Protein AF-A0AAW8AQZ9-F1 (afdb_monomer_lite)

Structure (mmCIF, N/CA/C/O backbone):
data_AF-A0AAW8AQZ9-F1
#
_entry.id   AF-A0AAW8AQZ9-F1
#
loop_
_atom_site.group_PDB
_atom_site.id
_atom_site.type_symbol
_atom_site.label_atom_id
_atom_site.label_alt_id
_atom_site.label_comp_id
_atom_site.label_asym_id
_atom_site.label_entity_id
_atom_site.label_seq_id
_atom_site.pdbx_PDB_ins_code
_atom_site.Cartn_x
_atom_site.Cartn_y
_atom_site.Cartn_z
_atom_site.occupancy
_atom_site.B_iso_or_equiv
_atom_site.auth_seq_id
_atom_site.auth_comp_id
_atom_site.auth_asym_id
_atom_site.auth_atom_id
_atom_site.pdbx_PDB_model_num
ATOM 1 N N . MET A 1 1 ? 6.821 3.452 -33.771 1.00 56.91 1 MET A N 1
ATOM 2 C CA . MET A 1 1 ? 6.904 4.118 -32.443 1.00 56.91 1 MET A CA 1
ATOM 3 C C . MET A 1 1 ? 5.930 3.510 -31.433 1.00 56.91 1 MET A C 1
ATOM 5 O O . MET A 1 1 ? 6.369 3.109 -30.367 1.00 56.91 1 MET A O 1
ATOM 9 N N . ILE A 1 2 ? 4.638 3.390 -31.764 1.00 68.94 2 ILE A N 1
ATOM 10 C CA . ILE A 1 2 ? 3.620 2.758 -30.896 1.00 68.94 2 ILE A CA 1
ATOM 11 C C . ILE A 1 2 ?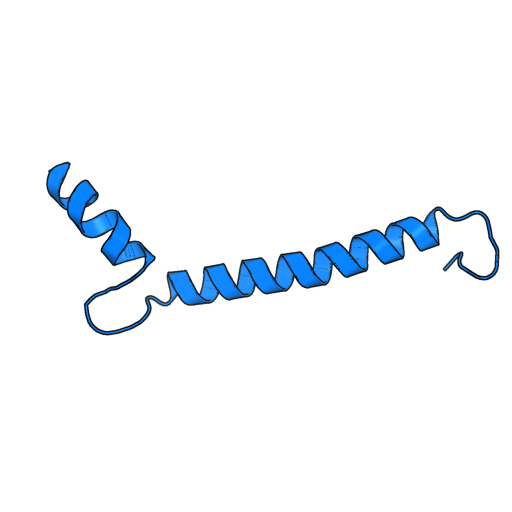 3.749 1.224 -30.804 1.00 68.94 2 ILE A C 1
ATOM 13 O O . ILE A 1 2 ? 3.384 0.646 -29.787 1.00 68.94 2 ILE A O 1
ATOM 17 N N . GLU A 1 3 ? 4.342 0.578 -31.813 1.00 62.66 3 GLU A N 1
ATOM 18 C CA . GLU A 1 3 ? 4.608 -0.873 -31.827 1.00 62.66 3 GLU A CA 1
ATOM 19 C C . GLU A 1 3 ? 5.569 -1.321 -30.719 1.00 62.66 3 GLU A C 1
ATOM 21 O O . GLU A 1 3 ? 5.290 -2.295 -30.032 1.00 62.66 3 GLU A O 1
ATOM 26 N N . ILE A 1 4 ? 6.639 -0.559 -30.453 1.00 66.25 4 ILE A N 1
ATOM 27 C CA . ILE A 1 4 ? 7.582 -0.864 -29.362 1.00 66.25 4 ILE A CA 1
ATOM 28 C C . ILE A 1 4 ? 6.853 -0.819 -28.014 1.00 66.25 4 ILE A C 1
ATOM 30 O O . ILE A 1 4 ? 7.038 -1.675 -27.159 1.00 66.25 4 ILE A O 1
ATOM 34 N N . ILE A 1 5 ? 5.959 0.146 -27.811 1.00 67.56 5 ILE A N 1
ATOM 35 C CA . ILE A 1 5 ? 5.177 0.202 -26.573 1.00 67.56 5 ILE A CA 1
ATOM 36 C C . ILE A 1 5 ? 4.211 -0.990 -26.494 1.00 67.56 5 ILE A C 1
ATOM 38 O O . ILE A 1 5 ? 4.098 -1.582 -25.429 1.00 67.56 5 ILE A O 1
ATOM 42 N N . GLN A 1 6 ? 3.566 -1.407 -27.588 1.00 64.00 6 GLN A N 1
ATOM 43 C CA . GLN A 1 6 ? 2.675 -2.578 -27.583 1.00 64.00 6 GLN A CA 1
ATOM 44 C C . GLN A 1 6 ? 3.383 -3.921 -27.353 1.00 64.00 6 GLN A C 1
ATOM 46 O O . GLN A 1 6 ? 2.781 -4.822 -26.767 1.00 64.00 6 GLN A O 1
ATOM 51 N N . GLU A 1 7 ? 4.636 -4.057 -27.767 1.00 62.59 7 GLU A N 1
ATOM 52 C CA . GLU A 1 7 ? 5.400 -5.297 -27.614 1.00 62.59 7 GLU A CA 1
ATOM 53 C C . GLU A 1 7 ? 6.127 -5.352 -26.261 1.00 62.59 7 GLU A C 1
ATOM 55 O O . GLU A 1 7 ? 6.156 -6.387 -25.592 1.00 62.59 7 GLU A O 1
ATOM 60 N N . TYR A 1 8 ? 6.611 -4.203 -25.778 1.00 59.97 8 TYR A N 1
ATOM 61 C CA . TYR A 1 8 ? 7.400 -4.122 -24.553 1.00 59.97 8 TYR A CA 1
ATOM 62 C C . TYR A 1 8 ? 6.613 -3.684 -23.317 1.00 59.97 8 TYR A C 1
ATOM 64 O O . TYR A 1 8 ? 7.138 -3.876 -22.229 1.00 59.97 8 TYR A O 1
ATOM 72 N N . TRP A 1 9 ? 5.373 -3.169 -23.389 1.00 61.97 9 TRP A N 1
ATOM 73 C CA . TRP A 1 9 ? 4.659 -2.745 -22.163 1.00 61.97 9 TRP A CA 1
ATOM 74 C C . TRP A 1 9 ? 4.474 -3.894 -21.166 1.00 61.97 9 TRP A C 1
ATOM 76 O O . TRP A 1 9 ? 4.633 -3.701 -19.964 1.00 61.97 9 TRP A O 1
ATOM 86 N N . LYS A 1 10 ? 4.194 -5.108 -21.655 1.00 59.06 10 LYS A N 1
ATOM 87 C CA . LYS A 1 10 ? 4.105 -6.320 -20.826 1.00 59.06 10 LYS A CA 1
ATOM 88 C C . LYS A 1 10 ? 5.477 -6.776 -20.349 1.00 59.06 10 LYS A C 1
ATOM 90 O O . LYS A 1 10 ? 5.601 -7.166 -19.194 1.00 59.06 10 LYS A O 1
ATOM 95 N N . SER A 1 11 ? 6.497 -6.692 -21.198 1.00 60.09 11 SER A N 1
ATOM 96 C CA . SER A 1 11 ? 7.873 -7.036 -20.826 1.00 60.09 11 SER A CA 1
ATOM 97 C C . SER A 1 11 ? 8.398 -6.102 -19.725 1.00 60.09 11 SER A C 1
ATOM 99 O O . SER A 1 11 ? 8.835 -6.565 -18.682 1.00 60.09 11 SER A O 1
ATOM 101 N N . LEU A 1 12 ? 8.205 -4.791 -19.864 1.00 61.81 12 LEU A N 1
ATOM 102 C CA . LEU A 1 12 ? 8.620 -3.777 -18.893 1.00 61.81 12 LEU A CA 1
ATOM 103 C C . LEU A 1 12 ? 7.937 -3.942 -17.519 1.00 61.81 12 LEU A C 1
ATOM 105 O O . LEU A 1 12 ? 8.524 -3.629 -16.485 1.00 61.81 12 LEU A O 1
ATOM 109 N N . LEU A 1 13 ? 6.687 -4.425 -17.503 1.00 59.84 13 LEU A N 1
ATOM 110 C CA . LEU A 1 13 ? 5.897 -4.634 -16.282 1.00 59.84 13 LEU A CA 1
ATOM 111 C C . LEU A 1 13 ? 6.074 -6.017 -15.644 1.00 59.84 13 LEU A C 1
ATOM 113 O O . LEU A 1 13 ? 5.904 -6.138 -14.433 1.00 59.84 13 LEU A O 1
ATOM 117 N N . TRP A 1 14 ? 6.376 -7.057 -16.422 1.00 56.06 14 TRP A N 1
ATOM 118 C CA . TRP A 1 14 ? 6.388 -8.443 -15.936 1.00 56.06 14 TRP A CA 1
ATOM 119 C C . TRP A 1 14 ? 7.714 -9.177 -16.141 1.00 56.06 14 TRP A C 1
ATOM 121 O O . TRP A 1 14 ? 8.054 -10.045 -15.339 1.00 56.06 14 TRP A O 1
ATOM 131 N N . THR A 1 15 ? 8.472 -8.893 -17.196 1.00 54.53 15 THR A N 1
ATOM 132 C CA . THR A 1 15 ? 9.665 -9.666 -17.570 1.00 54.53 15 THR A CA 1
ATOM 133 C C . THR A 1 15 ? 10.617 -8.824 -18.413 1.00 54.53 15 THR A C 1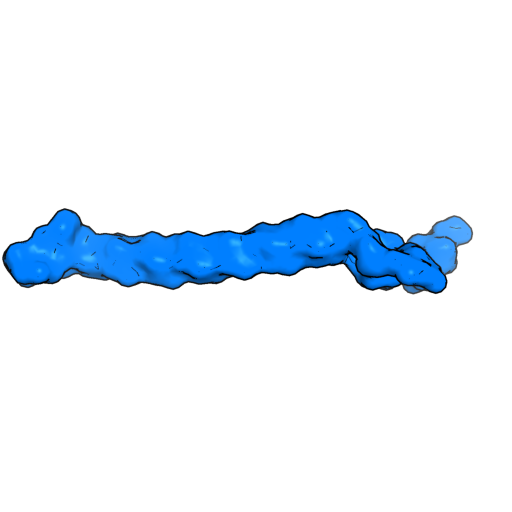
ATOM 135 O O . THR A 1 15 ? 10.446 -8.698 -19.622 1.00 54.53 15 THR A O 1
ATOM 138 N N . ASP A 1 16 ? 11.680 -8.317 -17.797 1.00 56.59 16 ASP A N 1
ATOM 139 C CA . ASP A 1 16 ? 12.882 -7.913 -18.528 1.00 56.59 16 ASP A CA 1
ATOM 140 C C . ASP A 1 16 ? 13.724 -9.171 -18.770 1.00 56.59 16 ASP A C 1
ATOM 142 O O . ASP A 1 16 ? 14.630 -9.447 -17.990 1.00 56.59 16 ASP A O 1
ATOM 146 N N . GLY A 1 17 ? 13.355 -9.990 -19.767 1.00 58.12 17 GLY A N 1
ATOM 147 C CA . GLY A 1 17 ? 14.144 -11.060 -20.423 1.00 58.12 17 GLY A CA 1
ATOM 148 C C . GLY A 1 17 ? 14.902 -12.129 -19.602 1.00 58.12 17 GLY A C 1
ATOM 149 O O . GLY A 1 17 ? 15.395 -13.085 -20.188 1.00 58.12 17 GLY A O 1
ATOM 150 N N . TYR A 1 18 ? 15.039 -12.006 -18.282 1.00 50.81 18 TYR A N 1
ATOM 151 C CA . TYR A 1 18 ? 15.913 -12.827 -17.437 1.00 50.81 18 TYR A CA 1
ATOM 152 C C . TYR A 1 18 ? 15.610 -12.696 -15.932 1.00 50.81 18 TYR A C 1
ATOM 154 O O . TYR A 1 18 ? 15.952 -13.587 -15.156 1.00 50.81 18 TYR A O 1
ATOM 162 N N . ARG A 1 19 ? 14.986 -11.600 -15.469 1.00 54.34 19 ARG A N 1
ATOM 163 C CA . ARG A 1 19 ? 14.694 -11.374 -14.038 1.00 54.34 19 ARG A CA 1
ATOM 164 C C . ARG A 1 19 ? 13.315 -10.738 -13.859 1.00 54.34 19 ARG A C 1
ATOM 166 O O . ARG A 1 19 ? 12.916 -9.894 -14.656 1.00 54.34 19 ARG A O 1
ATOM 173 N N . PHE A 1 20 ? 12.603 -11.119 -12.795 1.00 57.00 20 PHE A N 1
ATOM 174 C CA . PHE A 1 20 ? 11.425 -10.376 -12.342 1.00 57.00 20 PHE A CA 1
ATOM 175 C C . PHE A 1 20 ? 11.817 -8.904 -12.153 1.00 57.00 20 PHE A C 1
ATOM 177 O O . PHE A 1 20 ? 12.759 -8.608 -11.414 1.00 57.00 20 PHE A O 1
ATOM 184 N N . THR A 1 21 ? 11.124 -7.992 -12.840 1.00 71.38 21 THR A N 1
ATOM 185 C CA . THR A 1 21 ? 11.341 -6.548 -12.681 1.00 71.38 21 THR A CA 1
ATOM 186 C C . THR A 1 21 ? 11.018 -6.142 -11.244 1.00 71.38 21 THR A C 1
ATOM 188 O O . THR A 1 21 ? 10.040 -6.612 -10.655 1.00 71.38 21 THR A O 1
ATOM 191 N N . GLY A 1 22 ? 11.835 -5.258 -10.665 1.00 72.62 22 GLY A N 1
ATOM 192 C CA . GLY A 1 22 ? 11.620 -4.743 -9.310 1.00 72.62 22 GLY A CA 1
ATOM 193 C C . GLY A 1 22 ? 10.235 -4.110 -9.128 1.00 72.62 22 GLY A C 1
ATOM 194 O O . GLY A 1 22 ? 9.687 -4.169 -8.032 1.00 72.62 22 GLY A O 1
ATOM 195 N N . VAL A 1 23 ? 9.631 -3.599 -10.209 1.00 78.75 23 VAL A N 1
ATOM 196 C CA . VAL A 1 23 ? 8.264 -3.056 -10.221 1.00 78.75 23 VAL A CA 1
ATOM 197 C C . VAL A 1 23 ? 7.220 -4.138 -9.948 1.00 78.75 23 VAL A C 1
ATOM 199 O O . VAL A 1 23 ? 6.299 -3.911 -9.171 1.00 78.75 23 VAL A O 1
ATOM 202 N N . ALA A 1 24 ? 7.366 -5.333 -10.526 1.00 80.88 24 ALA A N 1
ATOM 203 C CA . ALA A 1 24 ? 6.442 -6.436 -10.262 1.00 80.88 24 ALA A CA 1
ATOM 204 C C . ALA A 1 24 ? 6.478 -6.832 -8.780 1.00 80.88 24 ALA A C 1
ATOM 206 O O . ALA A 1 24 ? 5.437 -7.058 -8.166 1.00 80.88 24 ALA A O 1
ATOM 207 N N . ILE A 1 25 ? 7.676 -6.863 -8.191 1.00 82.69 25 ILE A N 1
ATOM 208 C CA . ILE A 1 25 ? 7.876 -7.231 -6.787 1.00 82.69 25 ILE A CA 1
ATOM 209 C C . ILE A 1 25 ? 7.261 -6.177 -5.858 1.00 82.69 25 ILE A C 1
ATOM 211 O O . ILE A 1 25 ? 6.521 -6.534 -4.942 1.00 82.69 25 ILE A O 1
ATOM 215 N N . THR A 1 26 ? 7.515 -4.885 -6.091 1.00 86.31 26 THR A N 1
ATOM 216 C CA . THR A 1 26 ? 6.936 -3.815 -5.260 1.00 86.31 26 THR A CA 1
ATOM 217 C C . THR A 1 26 ? 5.419 -3.750 -5.386 1.00 86.31 26 THR A C 1
ATOM 219 O O . THR A 1 26 ? 4.744 -3.526 -4.383 1.00 86.31 26 THR A O 1
ATOM 222 N N . LEU A 1 27 ? 4.868 -4.008 -6.575 1.00 86.00 27 LEU A N 1
ATOM 223 C CA . LEU A 1 27 ? 3.424 -4.044 -6.790 1.00 86.00 27 LEU A CA 1
ATOM 224 C C . LEU A 1 27 ? 2.771 -5.198 -6.021 1.00 86.00 27 LEU A C 1
ATOM 226 O O . LEU A 1 27 ? 1.766 -4.995 -5.343 1.00 86.00 27 LEU A O 1
ATOM 230 N N . TRP A 1 28 ? 3.373 -6.389 -6.061 1.00 85.38 28 TRP A N 1
ATOM 231 C CA . TRP A 1 28 ? 2.905 -7.542 -5.291 1.00 85.38 28 TRP A CA 1
ATOM 232 C C . TRP A 1 28 ? 2.972 -7.308 -3.780 1.00 85.38 28 TRP A C 1
ATOM 234 O O . TRP A 1 28 ? 1.997 -7.588 -3.083 1.00 85.38 28 TRP A O 1
ATOM 244 N N . LEU A 1 29 ? 4.078 -6.746 -3.281 1.00 89.81 29 LEU A N 1
ATOM 245 C CA . LEU A 1 29 ? 4.233 -6.389 -1.866 1.00 89.81 29 LEU A CA 1
ATOM 246 C C . LEU A 1 29 ? 3.208 -5.338 -1.422 1.00 89.81 29 LEU A C 1
ATOM 248 O O . LEU A 1 29 ? 2.656 -5.425 -0.323 1.00 89.81 29 LEU A O 1
ATOM 252 N N . LEU A 1 30 ? 2.932 -4.351 -2.276 1.00 91.50 30 LEU A N 1
ATOM 253 C CA . LEU A 1 30 ? 1.929 -3.324 -2.014 1.00 91.50 30 LEU A CA 1
ATOM 254 C C . LEU A 1 30 ? 0.535 -3.941 -1.915 1.00 91.50 30 LEU A C 1
ATOM 256 O O . LEU A 1 30 ? -0.178 -3.679 -0.949 1.00 91.50 30 LEU A O 1
ATOM 260 N N . ILE A 1 31 ? 0.170 -4.803 -2.865 1.00 93.31 31 ILE A N 1
ATOM 261 C CA . ILE A 1 31 ? -1.121 -5.497 -2.861 1.00 93.31 31 ILE A CA 1
ATOM 262 C C . ILE A 1 31 ? -1.256 -6.356 -1.601 1.00 93.31 31 ILE A C 1
ATOM 264 O O . ILE A 1 31 ? -2.267 -6.254 -0.908 1.00 93.31 31 ILE A O 1
ATOM 2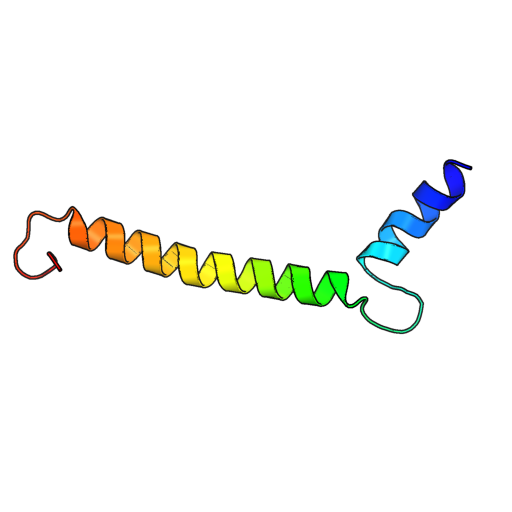68 N N . SER A 1 32 ? -0.239 -7.149 -1.246 1.00 94.31 32 SER A N 1
ATOM 269 C CA . SER A 1 32 ? -0.304 -7.984 -0.042 1.00 94.31 32 SER A CA 1
ATOM 270 C C . SER A 1 32 ? -0.423 -7.154 1.239 1.00 94.31 32 SER A C 1
ATOM 272 O O . SER A 1 32 ? -1.212 -7.494 2.119 1.00 94.31 32 SER A O 1
ATOM 274 N N . SER A 1 33 ? 0.319 -6.045 1.330 1.00 93.69 33 SER A N 1
ATOM 275 C CA . SER A 1 33 ? 0.299 -5.142 2.486 1.00 93.69 33 SER A CA 1
ATOM 276 C C . SER A 1 33 ? -1.061 -4.463 2.657 1.00 93.69 33 SER A C 1
ATOM 278 O O . SER A 1 33 ? -1.639 -4.484 3.744 1.00 93.69 33 SER A O 1
ATOM 280 N N . VAL A 1 34 ? -1.625 -3.930 1.568 1.00 94.75 34 VAL A N 1
ATOM 281 C CA . VAL A 1 34 ? -2.941 -3.279 1.576 1.00 94.75 34 VAL A CA 1
ATOM 282 C C . VAL A 1 34 ? -4.048 -4.270 1.916 1.00 94.75 34 VAL A C 1
ATOM 284 O O . VAL A 1 34 ? -4.944 -3.928 2.681 1.00 94.75 34 VAL A O 1
ATOM 287 N N . VAL A 1 35 ? -3.992 -5.500 1.401 1.00 96.00 35 VAL A N 1
ATOM 288 C CA . VAL A 1 35 ? -5.001 -6.523 1.709 1.00 96.00 35 VAL A CA 1
ATOM 289 C C . VAL A 1 35 ? -4.949 -6.916 3.185 1.00 96.00 35 VAL A C 1
ATOM 2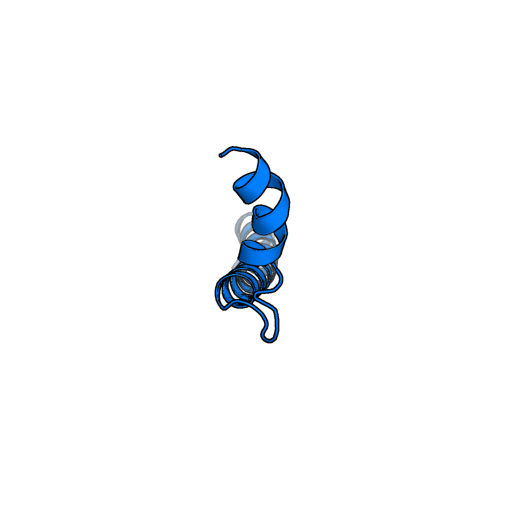91 O O . VAL A 1 35 ? -5.983 -6.899 3.850 1.00 96.00 35 VAL A O 1
ATOM 294 N N . MET A 1 36 ? -3.763 -7.207 3.732 1.00 94.81 36 MET A N 1
ATOM 295 C CA . MET A 1 36 ? -3.624 -7.531 5.159 1.00 94.81 36 MET A CA 1
ATOM 296 C C . MET A 1 36 ? -4.052 -6.365 6.058 1.00 94.81 36 MET A C 1
ATOM 298 O O . MET A 1 36 ? -4.848 -6.557 6.979 1.00 94.81 36 MET A O 1
ATOM 302 N N . GLY A 1 37 ? -3.570 -5.152 5.776 1.00 92.44 37 GLY A N 1
ATOM 303 C CA . GLY A 1 37 ? -3.922 -3.958 6.544 1.00 92.44 37 GLY A CA 1
ATOM 304 C C . GLY A 1 37 ? -5.403 -3.598 6.430 1.00 92.44 37 GLY A C 1
ATOM 305 O O . GLY A 1 37 ? -6.027 -3.247 7.427 1.00 92.44 37 GLY A O 1
ATOM 306 N N . GLY A 1 38 ? -5.988 -3.743 5.241 1.00 91.81 38 GLY A N 1
ATOM 307 C CA . GLY A 1 38 ? -7.396 -3.467 4.971 1.00 91.81 38 GLY A CA 1
ATOM 308 C C . GLY A 1 38 ? -8.330 -4.424 5.703 1.00 91.81 38 GLY A C 1
ATOM 309 O O . GLY A 1 38 ? -9.285 -3.974 6.329 1.00 91.81 38 GLY A O 1
ATOM 310 N N . ILE A 1 39 ? -8.028 -5.727 5.700 1.00 93.00 39 ILE A N 1
ATOM 311 C CA . ILE A 1 39 ? -8.814 -6.721 6.445 1.00 93.00 39 ILE A CA 1
ATOM 312 C C . ILE A 1 39 ? -8.802 -6.383 7.941 1.00 93.00 39 ILE A C 1
ATOM 314 O O . ILE A 1 39 ? -9.863 -6.269 8.554 1.00 93.00 39 ILE A O 1
ATOM 318 N N . LEU A 1 40 ? -7.618 -6.156 8.520 1.00 87.19 40 LEU A N 1
ATOM 319 C CA . LEU A 1 40 ? -7.482 -5.798 9.935 1.00 87.19 40 LEU A CA 1
ATOM 320 C C . LEU A 1 40 ? -8.196 -4.481 10.269 1.00 87.19 40 LEU A C 1
ATOM 322 O O . LEU A 1 40 ? -8.890 -4.404 11.281 1.00 87.19 40 LEU A O 1
ATOM 326 N N . ALA A 1 41 ? -8.081 -3.466 9.409 1.00 88.62 41 ALA A N 1
ATOM 327 C CA . ALA A 1 41 ? -8.740 -2.178 9.594 1.00 88.62 41 ALA A CA 1
ATOM 328 C C . ALA A 1 41 ? -10.270 -2.300 9.574 1.00 88.62 41 ALA A C 1
ATOM 330 O O . ALA A 1 41 ? -10.939 -1.672 10.391 1.00 88.62 41 ALA A O 1
ATOM 331 N N . VAL A 1 42 ? -10.826 -3.132 8.687 1.00 86.69 42 VAL A N 1
ATOM 332 C CA . VAL A 1 42 ? -12.272 -3.384 8.620 1.00 86.69 42 VAL A CA 1
ATOM 333 C C . VAL A 1 42 ? -12.760 -4.089 9.883 1.00 86.69 42 VAL A C 1
ATOM 335 O O . VAL A 1 42 ? -13.733 -3.639 10.488 1.00 86.69 42 VAL A O 1
ATOM 338 N N . PHE A 1 43 ? -12.068 -5.139 10.334 1.00 83.44 43 PHE A N 1
ATOM 339 C CA . PHE A 1 43 ? -12.417 -5.820 11.586 1.00 83.44 43 PHE A CA 1
ATOM 340 C C . PHE A 1 43 ? -12.371 -4.870 12.791 1.00 83.44 43 PHE A C 1
ATOM 342 O O . PHE A 1 43 ? -13.297 -4.864 13.605 1.00 83.44 43 PHE A O 1
ATOM 349 N N . LEU A 1 44 ? -11.343 -4.022 12.880 1.00 82.25 44 LEU A N 1
ATOM 350 C CA . LEU A 1 44 ? -11.206 -3.049 13.965 1.00 82.25 44 LEU A CA 1
ATOM 351 C C . LEU A 1 44 ? -12.280 -1.949 13.901 1.00 82.25 44 LEU A C 1
ATOM 353 O O . LEU A 1 44 ? -12.821 -1.549 14.930 1.00 82.25 44 LEU A O 1
ATOM 357 N N . ALA A 1 45 ? -12.629 -1.479 12.699 1.00 81.25 45 ALA A N 1
ATOM 358 C CA . ALA A 1 45 ? -13.679 -0.481 12.497 1.00 81.25 45 ALA A CA 1
ATO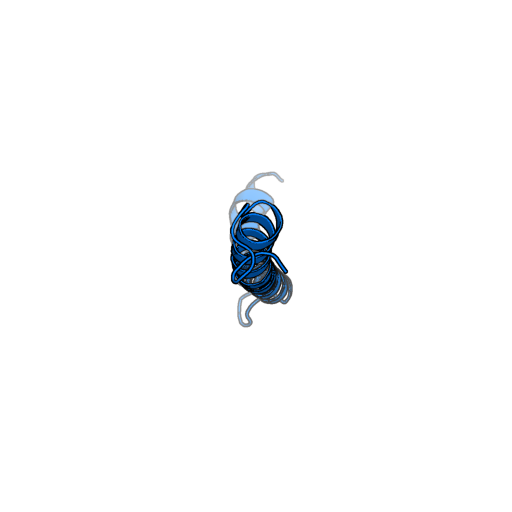M 359 C C . ALA A 1 45 ? -15.060 -1.002 12.926 1.00 81.25 45 ALA A C 1
ATOM 361 O O . ALA A 1 45 ? -15.832 -0.266 13.542 1.00 81.25 45 ALA A O 1
ATOM 362 N N . ILE A 1 46 ? -15.350 -2.278 12.654 1.00 77.94 46 ILE A N 1
ATOM 363 C CA . ILE A 1 46 ? -16.580 -2.942 13.104 1.00 77.94 46 ILE A CA 1
ATOM 364 C C . ILE A 1 46 ? -16.600 -3.060 14.633 1.00 77.94 46 ILE A C 1
ATOM 366 O O . ILE A 1 46 ? -17.620 -2.759 15.250 1.00 77.94 46 ILE A O 1
ATOM 370 N N . GLY A 1 47 ? -15.476 -3.442 15.251 1.00 75.38 47 GLY A N 1
ATOM 371 C CA . GLY A 1 47 ? -15.341 -3.475 16.711 1.00 75.38 47 GLY A CA 1
ATOM 372 C C . GLY A 1 47 ? -15.619 -2.113 17.352 1.00 75.38 47 GLY A C 1
ATOM 373 O O . GLY A 1 47 ? -16.443 -2.014 18.257 1.00 75.38 47 GLY A O 1
ATOM 374 N N . ARG A 1 48 ? -15.030 -1.043 16.805 1.00 68.94 48 ARG A N 1
ATOM 375 C CA . ARG A 1 48 ? -15.202 0.332 17.300 1.00 68.94 48 ARG A CA 1
ATOM 376 C C . ARG A 1 48 ? -16.650 0.843 17.226 1.00 68.94 48 ARG A C 1
ATOM 378 O O . ARG A 1 48 ? -17.067 1.616 18.082 1.00 68.94 48 ARG A O 1
ATOM 385 N N . VAL A 1 49 ? -17.410 0.468 16.193 1.00 66.62 49 VAL A N 1
ATOM 386 C CA . VAL A 1 49 ? -18.820 0.886 16.010 1.00 66.62 49 VAL A CA 1
ATOM 387 C C . VAL A 1 49 ? -19.797 -0.015 16.783 1.00 66.62 49 VAL A C 1
ATOM 389 O O . VAL A 1 49 ? -20.970 0.324 16.945 1.00 66.62 49 VAL A O 1
ATOM 392 N N . SER A 1 50 ? -19.333 -1.153 17.302 1.00 56.00 50 SER A N 1
ATOM 393 C CA . SER A 1 50 ? -20.173 -2.094 18.036 1.00 56.00 50 SER A CA 1
ATOM 394 C C . SER A 1 50 ? -20.572 -1.545 19.410 1.00 56.00 50 SER A C 1
ATOM 396 O O . SER A 1 50 ? -19.730 -1.210 20.236 1.00 56.00 50 SER A O 1
ATOM 398 N N . SER A 1 51 ? -21.879 -1.511 19.687 1.00 58.31 51 SER A N 1
ATOM 399 C CA . SER A 1 51 ? -22.464 -1.062 20.965 1.00 58.31 51 SER A CA 1
ATOM 400 C C . SER A 1 51 ? -22.252 -2.050 22.131 1.00 58.31 51 SER A C 1
ATOM 402 O O . SER A 1 51 ? -22.754 -1.818 23.233 1.00 58.31 51 SER A O 1
ATOM 404 N N . ASN A 1 52 ? -21.575 -3.183 21.901 1.00 59.88 52 ASN A N 1
ATOM 405 C CA . ASN A 1 52 ? -21.403 -4.249 22.885 1.00 59.88 52 ASN A CA 1
ATOM 406 C C . ASN A 1 52 ? -20.057 -4.117 23.623 1.00 59.88 52 ASN A C 1
ATOM 408 O O . ASN A 1 52 ? -18.996 -4.269 23.021 1.00 59.88 52 ASN A O 1
ATOM 412 N N . LYS A 1 53 ? -20.105 -3.907 24.945 1.00 55.66 53 LYS A N 1
ATOM 413 C CA . LYS A 1 53 ? -18.976 -3.535 25.830 1.00 55.66 53 LYS A CA 1
ATOM 414 C C . LYS A 1 53 ? -17.799 -4.532 25.885 1.00 55.66 53 LYS A C 1
ATOM 416 O O . LYS A 1 53 ? -16.757 -4.203 26.433 1.00 55.66 53 LYS A O 1
ATOM 421 N N . PHE A 1 54 ? -17.961 -5.734 25.325 1.00 59.44 54 PHE A N 1
ATOM 422 C CA . PHE A 1 54 ? -16.912 -6.761 25.206 1.00 59.44 54 PHE A CA 1
ATOM 423 C C . PHE A 1 54 ? -16.161 -6.750 23.858 1.00 59.44 54 PHE A C 1
ATOM 425 O O . PHE A 1 54 ? -15.113 -7.376 23.747 1.00 59.44 54 PHE A O 1
ATOM 432 N N . ILE A 1 55 ? -16.699 -6.073 22.838 1.00 53.97 55 ILE A N 1
ATOM 433 C CA . ILE A 1 55 ? -16.154 -5.990 21.463 1.00 53.97 55 ILE A CA 1
ATOM 434 C C . ILE A 1 55 ? -15.825 -4.531 21.101 1.00 53.97 55 ILE A C 1
ATOM 436 O O . ILE A 1 55 ? -15.071 -4.265 20.169 1.00 53.97 55 ILE A O 1
ATOM 440 N N . GLN A 1 56 ? -16.390 -3.593 21.863 1.00 51.69 56 GLN A N 1
ATOM 441 C CA . GLN A 1 56 ? -16.072 -2.179 21.840 1.00 51.69 56 GLN A CA 1
ATOM 442 C C . GLN A 1 56 ? -14.662 -1.973 22.409 1.00 51.69 56 GLN A C 1
ATOM 444 O O . GLN A 1 56 ? -14.477 -1.898 23.625 1.00 51.69 56 GLN A O 1
ATOM 449 N N . PHE A 1 57 ? -13.679 -1.931 21.515 1.00 52.06 57 PHE A N 1
ATOM 450 C CA . PHE A 1 57 ? -12.339 -1.418 21.788 1.00 52.06 57 P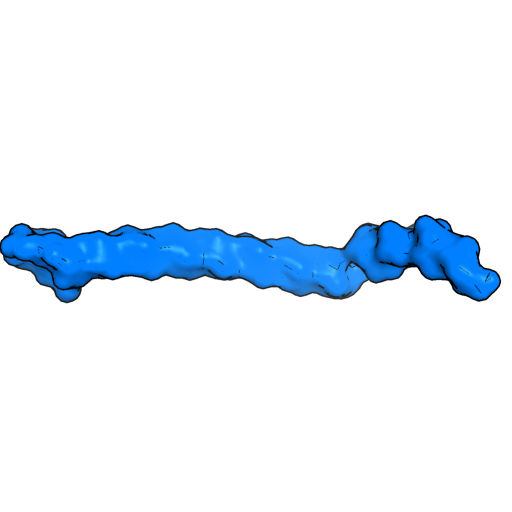HE A CA 1
ATOM 451 C C . PHE A 1 57 ? -12.261 0.059 21.389 1.00 52.06 57 PHE A C 1
ATOM 453 O O . PHE A 1 57 ? -12.873 0.426 20.354 1.00 52.06 57 PHE A O 1
#

pLDDT: mean 72.17, std 14.75, range [50.81, 96.0]

Secondary structure (DSSP, 8-state):
-HHHHHHHHHHHHH-BTTB--HHHHHHHHHHHHHHHHHHHHHHHHHHHH---TTT--

Sequence (57 aa):
MIEIIQEYWKSLLWTDGYRFTGVAITLWLLISSVVMGGILAVFLAIGRVSSNKFIQF

Radius of gyration: 20.49 Å; chains: 1; bounding box: 38×17×58 Å

Organism: Klebsiella pneumoniae (NCBI:txid573)

Foldseek 3Di:
DVVCCVVCVCCQQANPPPDGPVNVVVVVVVVVVCVVVVVVVVQLVCLCPDPDPVSND